Protein AF-A0A3U0GTX8-F1 (afdb_monomer)

pLDDT: mean 88.89, std 15.41, range [35.31, 98.06]

Nearest PDB structures (foldseek):
  6sv1-assembly1_I  TM=7.816E-01  e=1.541E+00  Rhodospirillum rubrum
  5n5e-assembly1_e  TM=7.875E-01  e=2.346E+00  Pyrococcus furiosus COM1
  7f6j-assembly1_C  TM=7.789E-01  e=3.362E+00  Homo sapiens
  4h63-assembly1_H  TM=4.952E-01  e=8.779E+00  Schizosaccharomyces pombe 972h-

Organism: Salmonella diarizonae (NCBI:txid59204)

InterPro domains:
  IPR012671 Type III export protein PscE/YscE [PF08988] (4-69)
  IPR012671 Type III export protein PscE/YscE [TIGR02501] (4-70)

Radius of gyration: 15.09 Å; Cα contacts (8 Å, |Δi|>4): 51; chains: 1; bounding box: 33×26×43 Å

Mean predicted aligned error: 5.68 Å

Solvent-accessible surface area (backbone atoms only — not comparable to full-atom values): 4929 Å² total; per-residue (Å²): 135,90,69,92,46,74,67,50,47,44,42,66,76,30,68,67,61,44,48,49,53,50,52,52,43,51,50,53,38,52,54,48,53,62,52,48,77,70,54,85,52,66,67,62,39,52,53,50,51,54,53,43,52,51,43,56,50,50,52,51,52,51,40,52,55,27,24,76,70,65,78,44,70,80,60,81,74,78,79,78,74,85,122

Secondary structure (DSSP, 8-state):
---SSHHHHHHHH-HHHHHHHHHHHHHHHHHHHHHHTT---HHHHHHHHHHHHHHHHHHHHHHHHHHHHHSS-SS--------

Structure (mmCIF, N/CA/C/O backbone):
data_AF-A0A3U0GTX8-F1
#
_entry.id   AF-A0A3U0GTX8-F1
#
loop_
_atom_site.group_PDB
_atom_site.id
_atom_site.type_symbol
_atom_site.label_atom_id
_atom_site.label_alt_id
_atom_site.label_comp_id
_atom_site.label_asym_id
_atom_site.label_entity_id
_atom_site.label_seq_id
_atom_site.pdbx_PDB_ins_code
_atom_site.Cartn_x
_atom_site.Cartn_y
_atom_site.Cartn_z
_atom_site.occupancy
_atom_site.B_iso_or_equiv
_atom_site.auth_seq_id
_atom_site.auth_comp_id
_atom_site.auth_asym_id
_atom_site.auth_atom_id
_atom_site.pdbx_PDB_model_num
ATOM 1 N N . MET A 1 1 ? 10.567 -1.248 -21.604 1.00 75.31 1 MET A N 1
ATOM 2 C CA . MET A 1 1 ? 9.135 -1.595 -21.461 1.00 75.31 1 MET A CA 1
ATOM 3 C C . MET A 1 1 ? 8.375 -0.278 -21.421 1.00 75.31 1 MET A C 1
ATOM 5 O O . MET A 1 1 ? 8.887 0.634 -20.789 1.00 75.31 1 MET A O 1
ATOM 9 N N . THR A 1 2 ? 7.257 -0.126 -22.133 1.00 83.00 2 THR A N 1
ATOM 10 C CA . THR A 1 2 ? 6.450 1.108 -22.070 1.00 83.00 2 THR A CA 1
ATOM 11 C C . THR A 1 2 ? 5.561 1.093 -20.831 1.00 83.00 2 THR A C 1
ATOM 13 O O . THR A 1 2 ? 4.941 0.070 -20.541 1.00 83.00 2 THR A O 1
ATOM 16 N N . THR A 1 3 ? 5.503 2.218 -20.135 1.00 90.62 3 THR A N 1
ATOM 17 C CA . THR A 1 3 ? 4.658 2.486 -18.966 1.00 90.62 3 THR A CA 1
ATOM 18 C C . THR A 1 3 ? 3.341 3.139 -19.401 1.00 90.62 3 THR A C 1
ATOM 20 O O . THR A 1 3 ? 3.250 3.737 -20.476 1.00 90.62 3 THR A O 1
ATOM 23 N N . LEU A 1 4 ? 2.295 2.984 -18.590 1.00 92.00 4 LEU A N 1
ATOM 24 C CA . LEU A 1 4 ? 0.953 3.532 -18.822 1.00 92.00 4 LEU A CA 1
ATOM 25 C C . LEU A 1 4 ? 0.588 4.645 -17.834 1.00 92.00 4 LEU A C 1
ATOM 27 O O . LEU A 1 4 ? -0.349 5.402 -18.081 1.00 92.00 4 LEU A O 1
ATOM 31 N N . THR A 1 5 ? 1.291 4.735 -16.703 1.00 94.12 5 THR A N 1
ATOM 32 C CA . THR A 1 5 ? 1.010 5.714 -15.646 1.00 94.12 5 THR A CA 1
ATOM 33 C C . THR A 1 5 ? 2.296 6.293 -15.068 1.00 94.12 5 THR A C 1
ATOM 35 O O . THR A 1 5 ? 3.339 5.642 -15.077 1.00 94.12 5 THR A O 1
ATOM 38 N N . GLN A 1 6 ? 2.193 7.479 -14.465 1.00 93.56 6 GLN A N 1
ATOM 39 C CA . GLN A 1 6 ? 3.308 8.113 -13.751 1.00 93.56 6 GLN A CA 1
ATOM 40 C C . GLN A 1 6 ? 3.824 7.262 -12.581 1.00 93.56 6 GLN A C 1
ATOM 42 O O . GLN A 1 6 ? 5.009 7.298 -12.266 1.00 93.56 6 GLN A O 1
ATOM 47 N N . LEU A 1 7 ? 2.949 6.473 -11.942 1.00 94.31 7 LEU A N 1
ATOM 48 C CA . LEU A 1 7 ? 3.369 5.531 -10.908 1.00 94.31 7 LEU A CA 1
ATOM 49 C C . LEU A 1 7 ? 4.272 4.448 -11.506 1.00 94.31 7 LEU A C 1
ATOM 51 O O . LEU A 1 7 ? 5.322 4.153 -10.950 1.00 94.31 7 LEU A O 1
ATOM 55 N N . GLU A 1 8 ? 3.894 3.875 -12.648 1.00 95.25 8 GLU A N 1
ATOM 56 C CA . GLU A 1 8 ? 4.730 2.890 -13.337 1.00 95.25 8 GLU A CA 1
ATOM 57 C C . GLU A 1 8 ? 6.069 3.488 -13.794 1.00 95.25 8 GLU A C 1
ATOM 59 O O . GLU A 1 8 ? 7.093 2.821 -13.651 1.00 95.25 8 GLU A O 1
ATOM 64 N N . ASP A 1 9 ? 6.081 4.738 -14.272 1.00 94.88 9 ASP A N 1
ATOM 65 C CA . ASP A 1 9 ? 7.316 5.466 -14.594 1.00 94.88 9 ASP A CA 1
ATOM 66 C C . ASP A 1 9 ? 8.239 5.586 -13.384 1.00 94.88 9 ASP A C 1
ATOM 68 O O . ASP A 1 9 ? 9.421 5.253 -13.471 1.00 94.88 9 ASP A O 1
ATOM 72 N N . LEU A 1 10 ? 7.707 6.012 -12.240 1.00 94.81 10 LEU A N 1
ATOM 73 C CA . LEU A 1 10 ? 8.484 6.133 -11.010 1.00 94.81 10 LEU A CA 1
ATOM 74 C C . LEU A 1 10 ? 9.050 4.772 -10.582 1.00 94.81 10 LEU A C 1
ATOM 76 O O . LEU A 1 10 ? 10.248 4.648 -10.312 1.00 94.81 10 LEU A O 1
ATOM 80 N N . LEU A 1 11 ? 8.212 3.731 -10.579 1.00 94.25 11 LEU A N 1
ATOM 81 C CA . LEU A 1 11 ? 8.608 2.381 -10.170 1.00 94.25 11 LEU A CA 1
ATOM 82 C C . LEU A 1 11 ? 9.639 1.749 -11.116 1.00 94.25 11 LEU A C 1
ATOM 84 O O . LEU A 1 11 ? 10.455 0.940 -10.671 1.00 94.25 11 LEU A O 1
ATOM 88 N N . LEU A 1 12 ? 9.637 2.114 -12.399 1.00 94.19 12 LEU A N 1
ATOM 89 C CA . LEU A 1 12 ? 10.637 1.672 -13.369 1.00 94.19 12 LEU A CA 1
ATOM 90 C C . LEU A 1 12 ? 12.002 2.338 -13.135 1.00 94.19 12 LEU A C 1
ATOM 92 O O . LEU A 1 12 ? 13.025 1.663 -13.224 1.00 94.19 12 LEU A O 1
ATOM 96 N N . HIS A 1 13 ? 12.039 3.639 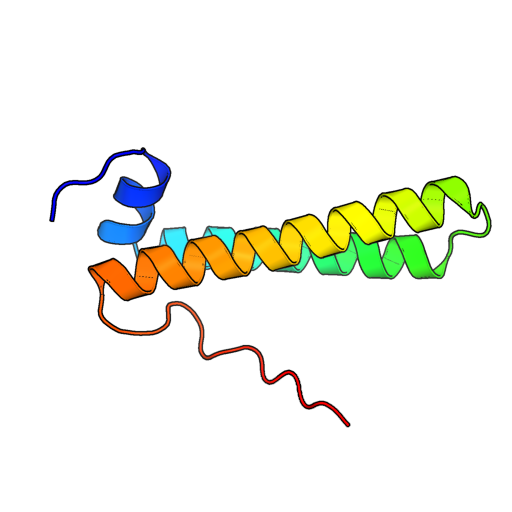-12.840 1.00 93.00 13 HIS A N 1
ATOM 97 C CA . HIS A 1 13 ? 13.289 4.410 -12.887 1.00 93.00 13 HIS A CA 1
ATOM 98 C C . HIS A 1 13 ? 13.965 4.619 -11.528 1.00 93.00 13 HIS A C 1
ATOM 100 O O . HIS A 1 13 ? 15.169 4.877 -11.491 1.00 93.00 13 HIS A O 1
ATOM 106 N N . SER A 1 14 ? 13.237 4.500 -10.413 1.00 91.19 14 SER A N 1
ATOM 107 C CA . SER A 1 14 ? 13.754 4.900 -9.103 1.00 91.19 14 SER A CA 1
ATOM 108 C C . SER 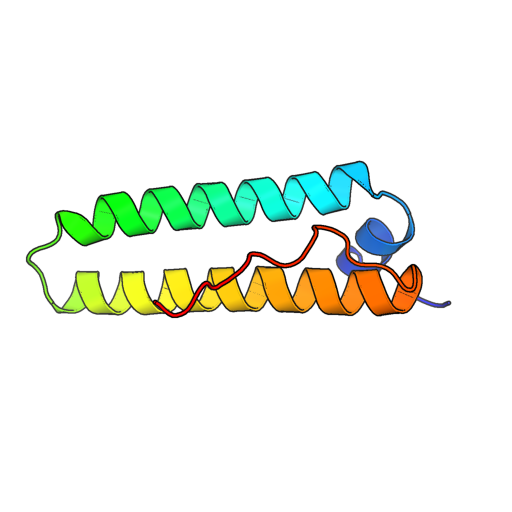A 1 14 ? 13.390 3.918 -7.996 1.00 91.19 14 SER A C 1
ATOM 110 O O . SER A 1 14 ? 12.311 3.949 -7.404 1.00 91.19 14 SER A O 1
ATOM 112 N N . ARG A 1 15 ? 14.345 3.045 -7.657 1.00 91.44 15 ARG A N 1
ATOM 113 C CA . ARG A 1 15 ? 14.186 2.097 -6.546 1.00 91.44 15 ARG A CA 1
ATOM 114 C C . ARG A 1 15 ? 14.019 2.799 -5.197 1.00 91.44 15 ARG A C 1
ATOM 116 O O . ARG A 1 15 ? 13.263 2.317 -4.359 1.00 91.44 15 ARG A O 1
ATOM 123 N N . GLU A 1 16 ? 14.733 3.896 -4.964 1.00 92.50 16 GLU A N 1
ATOM 124 C CA . GLU A 1 16 ? 14.667 4.610 -3.684 1.00 92.50 16 GLU A CA 1
ATOM 125 C C . GLU A 1 16 ? 13.331 5.335 -3.508 1.00 92.50 16 GLU A C 1
ATOM 127 O O . GLU A 1 16 ? 12.728 5.236 -2.440 1.00 92.50 16 GLU A O 1
ATOM 132 N N . GLU A 1 17 ? 12.795 5.959 -4.560 1.00 92.06 17 GLU A N 1
ATOM 133 C CA . GLU A 1 17 ? 11.445 6.535 -4.499 1.00 92.06 17 GLU A CA 1
ATOM 134 C C . GLU A 1 17 ? 10.382 5.444 -4.351 1.00 92.06 17 GLU A C 1
ATOM 136 O O . GLU A 1 17 ? 9.485 5.576 -3.519 1.00 92.06 17 GLU A O 1
ATOM 141 N N . ALA A 1 18 ? 10.524 4.320 -5.063 1.00 93.44 18 ALA A N 1
ATOM 142 C CA . ALA A 1 18 ? 9.638 3.169 -4.912 1.00 93.44 18 ALA A CA 1
ATOM 143 C C . ALA A 1 18 ? 9.613 2.647 -3.461 1.00 93.44 18 ALA A C 1
ATOM 145 O O . ALA A 1 18 ? 8.541 2.424 -2.892 1.00 93.44 18 ALA A O 1
ATOM 146 N N . LYS A 1 19 ? 10.782 2.508 -2.818 1.00 94.25 19 LYS A N 1
ATOM 147 C CA . LYS A 1 19 ? 10.872 2.165 -1.387 1.00 94.25 19 LYS A CA 1
ATOM 148 C C . LYS A 1 19 ? 10.226 3.232 -0.506 1.00 94.25 19 LYS A C 1
ATOM 150 O O . LYS A 1 19 ? 9.552 2.878 0.459 1.00 94.25 19 LYS A O 1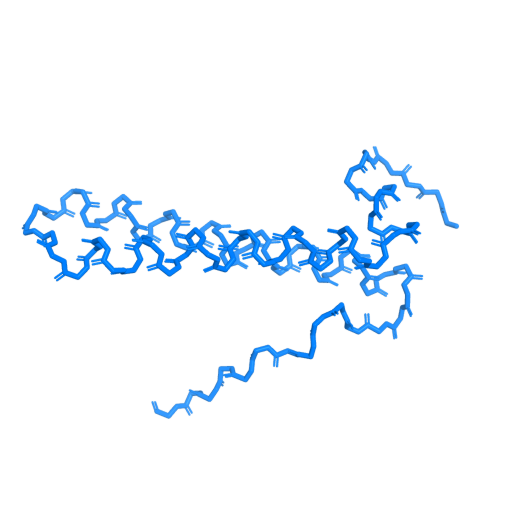
ATOM 155 N N . GLY A 1 20 ? 10.418 4.511 -0.831 1.00 95.31 20 GLY A N 1
ATOM 156 C CA . GLY A 1 20 ? 9.802 5.635 -0.127 1.00 95.31 20 GLY A CA 1
ATOM 157 C C . GLY A 1 20 ? 8.279 5.519 -0.069 1.00 95.31 20 GLY A C 1
ATOM 158 O O . GLY A 1 20 ? 7.699 5.667 1.007 1.00 95.31 20 GLY A O 1
ATOM 159 N N . ILE A 1 21 ? 7.642 5.149 -1.184 1.00 95.12 21 ILE A N 1
ATOM 160 C CA . ILE A 1 21 ? 6.190 4.922 -1.240 1.00 95.12 21 ILE A CA 1
ATOM 161 C C . ILE A 1 21 ? 5.781 3.777 -0.301 1.00 95.12 21 ILE A C 1
ATOM 163 O O . ILE A 1 21 ? 4.850 3.934 0.489 1.00 95.12 21 ILE A O 1
ATOM 167 N N . ILE A 1 22 ? 6.495 2.644 -0.318 1.00 95.38 22 ILE A N 1
ATOM 168 C CA . ILE A 1 22 ? 6.186 1.523 0.588 1.00 95.38 22 ILE A CA 1
ATOM 169 C C . ILE A 1 22 ? 6.342 1.921 2.060 1.00 95.38 22 ILE A C 1
ATOM 171 O O . ILE A 1 22 ? 5.512 1.557 2.893 1.00 95.38 22 ILE A O 1
ATOM 175 N N . LEU A 1 23 ? 7.380 2.685 2.404 1.00 96.00 23 LEU A N 1
ATOM 176 C CA . LEU A 1 23 ? 7.579 3.155 3.777 1.00 96.00 23 LEU A CA 1
ATOM 177 C C . LEU A 1 23 ? 6.437 4.067 4.240 1.00 96.00 23 LEU A C 1
ATOM 179 O O . LEU A 1 23 ? 5.983 3.929 5.376 1.00 96.00 23 LEU A O 1
ATOM 183 N N . GLN A 1 24 ? 5.939 4.945 3.367 1.00 96.88 24 GLN A N 1
ATOM 184 C CA . GLN A 1 24 ? 4.786 5.798 3.666 1.00 96.88 24 GLN A CA 1
ATOM 185 C C . GLN A 1 24 ? 3.507 4.980 3.879 1.00 96.88 24 GLN A C 1
ATOM 187 O O . GLN A 1 24 ? 2.798 5.210 4.858 1.00 96.88 24 GLN A O 1
ATOM 192 N N . LEU A 1 25 ? 3.246 3.984 3.025 1.00 97.00 25 LEU A N 1
ATOM 193 C CA . LEU A 1 25 ? 2.106 3.075 3.182 1.00 97.00 25 LEU A CA 1
ATOM 194 C C . LEU A 1 25 ? 2.171 2.316 4.513 1.00 97.00 25 LEU A C 1
ATOM 196 O O . LEU A 1 25 ? 1.207 2.311 5.276 1.00 97.00 25 LEU A O 1
ATOM 200 N N . ARG A 1 26 ? 3.330 1.745 4.854 1.00 96.00 26 ARG A N 1
ATOM 201 C CA . ARG A 1 26 ? 3.519 1.020 6.121 1.00 96.00 26 ARG A CA 1
ATOM 202 C C . ARG A 1 26 ? 3.384 1.924 7.344 1.00 96.00 26 ARG A C 1
ATOM 204 O O . ARG A 1 26 ? 2.844 1.486 8.359 1.00 96.00 26 ARG A O 1
ATOM 211 N N . ALA A 1 27 ? 3.854 3.168 7.260 1.00 97.00 27 ALA A N 1
ATOM 212 C CA . ALA A 1 27 ? 3.669 4.152 8.322 1.00 97.00 27 ALA A CA 1
ATOM 213 C C . ALA A 1 27 ? 2.183 4.489 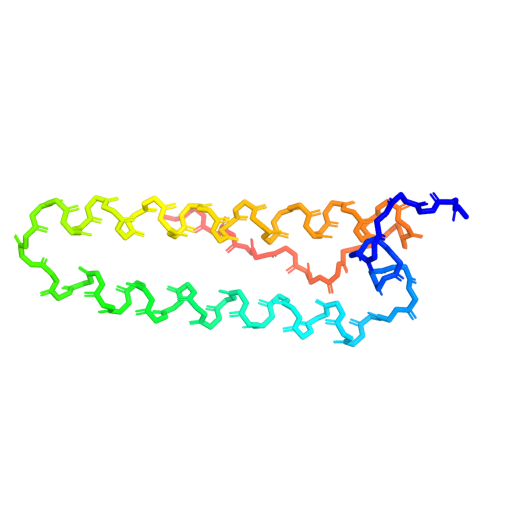8.518 1.00 97.00 27 ALA A C 1
ATOM 215 O O . ALA A 1 27 ? 1.700 4.462 9.650 1.00 97.00 27 ALA A O 1
ATOM 216 N N . ALA A 1 28 ? 1.447 4.720 7.425 1.00 97.06 28 ALA A N 1
ATOM 217 C CA . ALA A 1 28 ? 0.006 4.958 7.468 1.00 97.06 28 ALA A CA 1
ATOM 218 C C . ALA A 1 28 ? -0.755 3.756 8.050 1.00 97.06 28 ALA A C 1
ATOM 220 O O . ALA A 1 28 ? -1.629 3.940 8.898 1.00 97.06 28 ALA A O 1
ATOM 221 N N . ARG A 1 29 ? -0.381 2.525 7.667 1.00 97.50 29 ARG A N 1
ATOM 222 C CA . ARG A 1 29 ? -0.978 1.305 8.226 1.00 97.50 29 ARG A CA 1
ATOM 223 C C . ARG A 1 29 ? -0.768 1.223 9.731 1.00 97.50 29 ARG A C 1
ATOM 225 O O . ARG A 1 29 ? -1.738 1.070 10.463 1.00 97.50 29 ARG A O 1
ATOM 232 N N . ARG A 1 30 ? 0.475 1.395 10.194 1.00 96.88 30 ARG A N 1
ATOM 233 C CA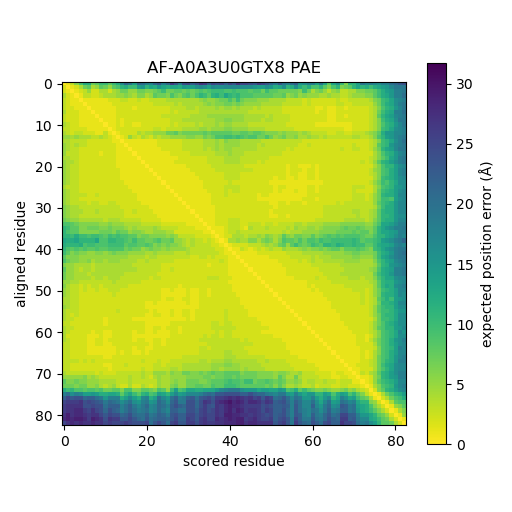 . ARG A 1 30 ? 0.806 1.354 11.625 1.00 96.88 30 ARG A CA 1
ATOM 234 C C . ARG A 1 30 ? 0.003 2.390 12.412 1.00 96.88 30 ARG A C 1
ATOM 236 O O . ARG A 1 30 ? -0.553 2.072 13.457 1.00 96.88 30 ARG A O 1
ATOM 243 N N . GLN A 1 31 ? -0.106 3.611 11.892 1.00 95.50 31 GLN A N 1
ATOM 244 C CA . GLN A 1 31 ? -0.885 4.668 12.535 1.00 95.50 31 GLN A CA 1
ATOM 245 C C . GLN A 1 31 ? -2.379 4.312 12.628 1.00 95.50 31 GLN A C 1
ATOM 247 O O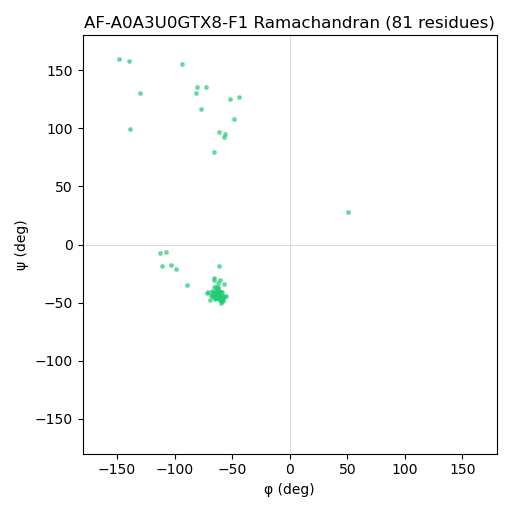 . GLN A 1 31 ? -3.015 4.570 13.655 1.00 95.50 31 GLN A O 1
ATOM 252 N N . LEU A 1 32 ? -2.945 3.707 11.579 1.00 95.00 32 LEU A N 1
ATOM 253 C CA . LEU A 1 32 ? -4.328 3.231 11.592 1.00 95.00 32 LEU A CA 1
ATOM 254 C C . LEU A 1 32 ? -4.525 2.066 12.560 1.00 95.00 32 LEU A C 1
ATOM 256 O O . LEU A 1 32 ? -5.482 2.104 13.322 1.00 95.00 32 LEU A O 1
ATOM 260 N N . GLU A 1 33 ? -3.628 1.081 12.594 1.00 95.19 33 GLU A N 1
ATOM 261 C CA . GLU A 1 33 ? -3.671 -0.046 13.539 1.00 95.19 33 GLU A CA 1
ATOM 262 C C . GLU A 1 33 ? -3.647 0.449 14.998 1.00 95.19 33 GLU A C 1
ATOM 264 O O . GLU A 1 33 ? -4.492 0.064 15.812 1.00 95.19 33 GLU A O 1
ATOM 269 N N . GLU A 1 34 ? -2.737 1.374 15.320 1.00 94.50 34 GLU A N 1
ATOM 270 C CA . GLU A 1 34 ? -2.645 1.995 16.646 1.00 94.50 34 GLU A CA 1
ATOM 271 C C . GLU A 1 34 ? -3.915 2.775 17.006 1.00 94.50 34 GLU A C 1
ATOM 273 O O . GLU A 1 34 ? -4.385 2.711 18.145 1.00 94.50 34 GLU A O 1
ATOM 278 N N . THR A 1 35 ? -4.499 3.490 16.043 1.00 90.75 35 THR A N 1
ATOM 279 C CA . THR A 1 35 ? -5.754 4.225 16.245 1.00 90.75 35 THR A CA 1
ATOM 280 C C . THR A 1 35 ? -6.925 3.263 16.443 1.00 90.75 35 THR A C 1
ATOM 282 O O . THR A 1 35 ? -7.722 3.443 17.365 1.00 90.75 35 THR A O 1
ATOM 285 N N . ASN A 1 36 ? -7.004 2.202 15.634 1.00 92.62 36 ASN A N 1
ATOM 286 C CA . ASN A 1 36 ? -8.096 1.234 15.667 1.00 92.62 36 ASN A CA 1
ATOM 287 C C . ASN A 1 36 ? -8.129 0.429 16.965 1.00 92.62 36 ASN A C 1
ATOM 289 O O . ASN A 1 36 ? -9.208 0.102 17.450 1.00 92.62 36 ASN A O 1
ATOM 293 N N . SER A 1 37 ? -6.966 0.194 17.582 1.00 90.56 37 SER A N 1
ATOM 294 C CA . SER A 1 37 ? -6.863 -0.475 18.888 1.00 90.56 37 SER A CA 1
ATOM 295 C C . SER A 1 37 ? -7.569 0.267 20.036 1.00 90.56 37 SER A C 1
ATOM 297 O O . SER A 1 37 ? -7.849 -0.330 21.074 1.00 90.56 37 SER A O 1
ATOM 299 N N . LYS A 1 38 ? -7.863 1.563 19.861 1.00 92.25 38 LYS A N 1
ATOM 300 C CA . LYS A 1 38 ? -8.474 2.438 20.878 1.00 92.25 38 LYS A CA 1
ATOM 301 C C . LYS A 1 38 ? -9.933 2.790 20.576 1.00 92.25 38 LYS A C 1
ATOM 303 O O . LYS A 1 38 ? -10.575 3.443 21.398 1.00 92.25 38 LYS A O 1
ATOM 308 N N . ILE A 1 39 ? -10.449 2.404 19.409 1.00 92.31 39 ILE A N 1
ATOM 309 C CA . ILE A 1 39 ? -11.801 2.755 18.969 1.00 92.31 39 ILE A CA 1
ATOM 310 C C . ILE A 1 39 ? -12.821 1.812 19.604 1.00 92.31 39 ILE A C 1
ATOM 312 O O . ILE A 1 39 ? -12.682 0.594 19.554 1.00 92.31 39 ILE A O 1
ATOM 316 N N . GLN A 1 40 ? -13.864 2.400 20.187 1.00 90.94 40 GLN A N 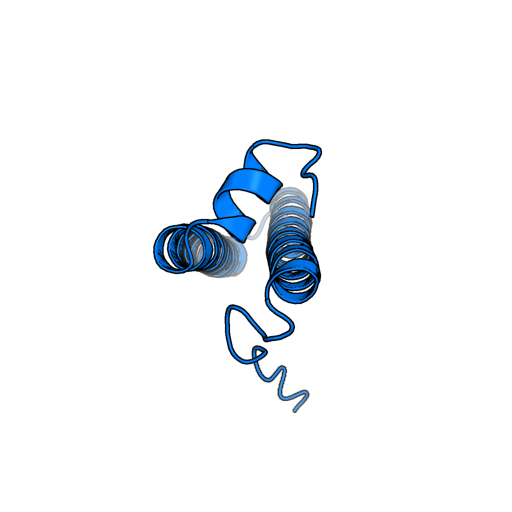1
ATOM 317 C CA . GLN A 1 40 ? -15.011 1.672 20.740 1.00 90.94 40 GLN A CA 1
ATOM 318 C C . GLN A 1 40 ? -16.237 1.736 19.823 1.00 90.94 40 GLN A C 1
ATOM 320 O O . GLN A 1 40 ? -17.142 0.920 19.968 1.00 90.94 40 GLN A O 1
ATOM 325 N N . ASP A 1 41 ? -16.266 2.690 18.885 1.00 95.81 41 ASP A N 1
ATOM 326 C CA . ASP A 1 41 ? -17.340 2.822 17.905 1.00 95.81 41 ASP A CA 1
ATOM 327 C C . ASP A 1 41 ? -17.196 1.769 16.786 1.00 95.81 41 ASP A C 1
ATOM 329 O O . ASP A 1 41 ? -16.214 1.808 16.035 1.00 95.81 41 ASP A O 1
ATOM 333 N N . PRO A 1 42 ? -18.152 0.832 16.628 1.00 93.44 42 PRO A N 1
ATOM 334 C CA . PRO A 1 42 ? -18.041 -0.245 15.645 1.00 93.44 42 PRO A CA 1
ATOM 335 C C . PRO A 1 42 ? -17.976 0.246 14.196 1.00 93.44 42 PRO A C 1
ATOM 337 O O . PRO A 1 42 ? -17.305 -0.372 13.368 1.00 93.44 42 PRO A O 1
ATOM 340 N N . GLN A 1 43 ? -18.652 1.355 13.878 1.00 95.88 43 GLN A N 1
ATOM 341 C CA . GLN A 1 43 ? -18.665 1.897 12.522 1.00 95.88 43 GLN A CA 1
ATOM 342 C C . GLN A 1 43 ? -17.291 2.458 12.147 1.00 95.88 43 GLN A C 1
ATOM 344 O O . GLN A 1 43 ? -16.755 2.123 11.087 1.00 95.88 43 GLN A O 1
ATOM 349 N N . GLN A 1 44 ? -16.692 3.261 13.026 1.00 94.81 44 GLN A N 1
ATOM 350 C CA . GLN A 1 44 ? -15.341 3.775 12.831 1.00 94.81 44 GLN A CA 1
ATOM 351 C C . GLN A 1 44 ? -14.303 2.644 12.802 1.00 94.81 44 GLN A C 1
ATOM 353 O O . GLN A 1 44 ? -13.378 2.684 11.988 1.00 94.81 44 GLN A O 1
ATOM 358 N N . TYR A 1 45 ? -14.484 1.607 13.627 1.00 94.81 45 TYR A N 1
ATOM 359 C CA . TYR A 1 45 ? -13.615 0.432 13.610 1.00 94.81 45 TYR A CA 1
ATOM 360 C C . TYR A 1 45 ? -13.634 -0.267 12.247 1.00 94.81 45 TYR A C 1
ATOM 362 O O . TYR A 1 45 ? -12.584 -0.532 11.658 1.00 94.81 45 TYR A O 1
ATOM 370 N N . GLN A 1 46 ? -14.833 -0.519 11.714 1.00 95.06 46 GLN A N 1
ATOM 371 C CA . GLN A 1 46 ? -15.008 -1.150 10.409 1.00 95.06 46 GLN A CA 1
ATOM 372 C C . GLN A 1 46 ? -14.437 -0.287 9.276 1.00 95.06 46 GLN A C 1
ATOM 374 O O . GLN A 1 46 ? -13.781 -0.813 8.376 1.00 95.06 46 GLN A O 1
ATOM 379 N N . GLN A 1 47 ? -14.638 1.033 9.325 1.00 95.75 47 GLN A N 1
ATOM 380 C CA . GLN A 1 47 ? -14.069 1.952 8.340 1.00 95.75 47 GLN A CA 1
ATOM 381 C C . GLN A 1 47 ? -12.536 1.887 8.327 1.00 95.75 47 GLN A C 1
ATOM 383 O O . GLN A 1 47 ? -11.932 1.800 7.258 1.00 95.75 47 GLN A O 1
ATOM 388 N N . ASN A 1 48 ? -11.903 1.886 9.498 1.00 95.31 48 ASN A N 1
ATOM 389 C CA . ASN A 1 48 ? -10.450 1.786 9.598 1.00 95.31 48 ASN A CA 1
ATOM 390 C C . ASN A 1 48 ? -9.920 0.433 9.118 1.00 95.31 48 ASN A C 1
ATOM 392 O O . ASN A 1 48 ? -8.874 0.399 8.473 1.00 95.31 48 ASN A O 1
ATOM 396 N N . THR A 1 49 ? -10.639 -0.663 9.369 1.00 94.62 49 THR A N 1
ATOM 397 C CA . THR A 1 49 ? -10.280 -1.981 8.825 1.00 94.62 49 THR A CA 1
ATOM 398 C C . THR A 1 49 ? -10.237 -1.958 7.296 1.00 94.62 49 THR A C 1
ATOM 400 O O . THR A 1 49 ? -9.254 -2.406 6.712 1.00 94.62 49 THR A O 1
ATOM 403 N N . LEU A 1 50 ? -11.229 -1.346 6.639 1.00 97.44 50 LEU A N 1
ATOM 404 C CA . LEU A 1 50 ? -11.231 -1.199 5.177 1.00 97.44 50 LEU A CA 1
ATOM 405 C C . LEU A 1 50 ? -10.054 -0.350 4.669 1.00 97.44 50 LEU A C 1
ATOM 407 O O . LEU A 1 50 ? -9.483 -0.643 3.620 1.00 97.44 50 LEU A O 1
ATOM 411 N N . LEU A 1 51 ? -9.665 0.694 5.409 1.00 97.62 51 LEU A N 1
ATOM 412 C CA . LEU A 1 51 ? -8.499 1.511 5.060 1.00 97.62 51 LEU A CA 1
ATOM 413 C C . LEU A 1 51 ? -7.187 0.726 5.197 1.00 97.62 51 LEU A C 1
ATOM 415 O O . LEU A 1 51 ? -6.317 0.845 4.336 1.00 97.62 51 LEU A O 1
ATOM 419 N N . ILE A 1 52 ? -7.052 -0.096 6.240 1.00 97.44 52 ILE A N 1
ATOM 420 C CA . ILE A 1 52 ? -5.894 -0.981 6.429 1.00 97.44 52 ILE A CA 1
ATOM 421 C C . ILE A 1 52 ? -5.795 -1.982 5.268 1.00 97.44 52 ILE A C 1
ATOM 423 O O . ILE A 1 52 ? -4.724 -2.129 4.678 1.00 97.44 52 ILE A O 1
ATOM 427 N N . GLU A 1 53 ? -6.910 -2.604 4.877 1.00 96.94 53 GLU A N 1
ATOM 428 C CA . GLU A 1 53 ? -6.959 -3.514 3.726 1.00 96.94 53 GLU A CA 1
ATOM 429 C C . GLU A 1 53 ? -6.585 -2.813 2.413 1.00 96.94 53 GLU A C 1
ATOM 431 O O . GLU A 1 53 ? -5.840 -3.369 1.604 1.00 96.94 53 GLU A O 1
ATOM 436 N N . ALA A 1 54 ? -7.049 -1.578 2.202 1.00 98.06 54 ALA A N 1
ATOM 437 C CA . ALA A 1 54 ? -6.696 -0.794 1.021 1.00 98.06 54 ALA A CA 1
ATOM 438 C C . ALA A 1 54 ? -5.188 -0.491 0.955 1.00 98.06 54 ALA A C 1
ATOM 440 O O . ALA A 1 54 ? -4.597 -0.540 -0.126 1.00 98.06 54 ALA A O 1
ATOM 441 N N . ILE A 1 55 ? -4.548 -0.225 2.098 1.00 97.88 55 ILE A N 1
ATOM 442 C CA . ILE A 1 55 ? -3.096 -0.015 2.171 1.00 97.88 55 ILE A CA 1
ATOM 443 C C . ILE A 1 55 ? -2.334 -1.302 1.834 1.00 97.88 55 ILE A C 1
ATOM 445 O O . ILE A 1 55 ? -1.390 -1.258 1.041 1.00 97.88 55 ILE A O 1
ATOM 449 N N . ASP A 1 56 ? -2.757 -2.445 2.378 1.00 96.00 56 ASP A N 1
ATOM 450 C CA . ASP A 1 56 ? -2.158 -3.748 2.062 1.00 96.00 56 ASP A CA 1
ATOM 451 C C . ASP A 1 56 ? -2.276 -4.072 0.561 1.00 96.00 56 ASP A C 1
ATOM 453 O O . ASP A 1 56 ? -1.320 -4.546 -0.064 1.00 96.00 56 ASP A O 1
ATOM 457 N N . GLN A 1 57 ? -3.425 -3.767 -0.051 1.00 97.62 57 GLN A N 1
ATOM 458 C CA . GLN A 1 57 ? -3.612 -3.919 -1.495 1.00 97.62 57 GLN A CA 1
ATOM 459 C C . GLN A 1 57 ? -2.706 -2.978 -2.298 1.00 97.62 57 GLN A C 1
ATOM 461 O O . GLN A 1 57 ? -2.106 -3.412 -3.284 1.00 97.62 57 GLN A O 1
ATOM 466 N N . ALA A 1 58 ? -2.553 -1.721 -1.872 1.00 97.25 58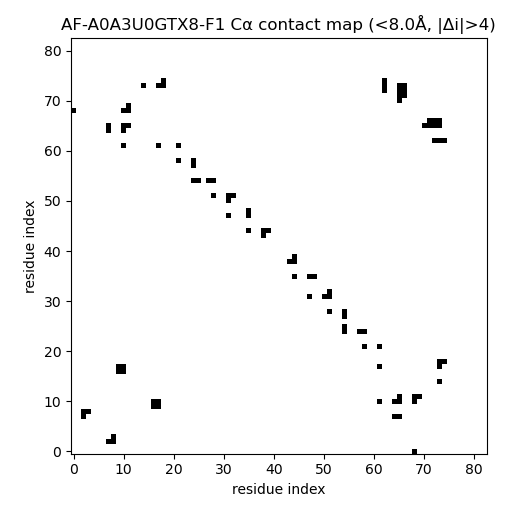 ALA A N 1
ATOM 467 C CA . ALA A 1 58 ? -1.670 -0.762 -2.533 1.00 97.25 58 ALA A CA 1
ATOM 468 C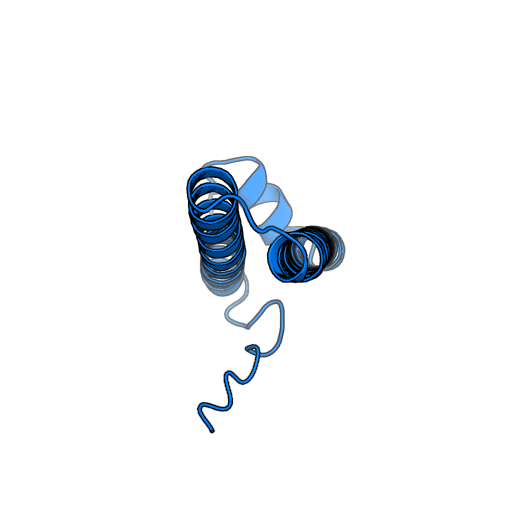 C . ALA A 1 58 ? -0.200 -1.225 -2.509 1.00 97.25 58 ALA A C 1
ATOM 470 O O . ALA A 1 58 ? 0.475 -1.186 -3.541 1.00 97.25 58 ALA A O 1
ATOM 471 N N . GLU A 1 59 ? 0.283 -1.737 -1.370 1.00 96.00 59 GLU A N 1
ATOM 472 C CA . GLU A 1 59 ? 1.631 -2.312 -1.252 1.00 96.00 59 GLU A CA 1
ATOM 473 C C . GLU A 1 59 ? 1.817 -3.513 -2.198 1.00 96.00 59 GLU A C 1
ATOM 475 O O . GLU A 1 59 ? 2.851 -3.624 -2.867 1.00 96.00 59 GLU A O 1
ATOM 480 N N . ASN A 1 60 ? 0.816 -4.390 -2.319 1.00 95.12 60 ASN A N 1
ATOM 481 C CA . ASN A 1 60 ? 0.882 -5.534 -3.231 1.00 95.12 60 ASN A CA 1
ATOM 482 C C . ASN A 1 60 ? 0.915 -5.113 -4.714 1.00 95.12 60 ASN A C 1
ATOM 484 O O . ASN A 1 60 ? 1.703 -5.649 -5.500 1.00 95.12 60 ASN A O 1
ATOM 488 N N . ILE A 1 61 ? 0.101 -4.123 -5.099 1.00 95.69 61 ILE A N 1
ATOM 489 C CA . ILE A 1 61 ? 0.079 -3.574 -6.464 1.00 95.69 61 ILE A CA 1
ATOM 490 C C . ILE A 1 61 ? 1.453 -3.001 -6.825 1.00 95.69 61 ILE A C 1
ATOM 492 O O . ILE A 1 61 ? 2.000 -3.336 -7.878 1.00 95.69 61 ILE A O 1
ATOM 496 N N . ILE A 1 62 ? 2.048 -2.200 -5.937 1.00 95.44 62 ILE A N 1
ATOM 497 C CA . ILE A 1 62 ? 3.373 -1.606 -6.159 1.00 95.44 62 ILE A CA 1
ATOM 498 C C . ILE A 1 62 ? 4.442 -2.689 -6.324 1.00 95.44 62 ILE A C 1
ATOM 500 O O . ILE A 1 62 ? 5.226 -2.631 -7.272 1.00 95.44 62 ILE A O 1
ATOM 504 N N . ASN A 1 63 ? 4.460 -3.698 -5.448 1.00 94.12 63 ASN A N 1
ATOM 505 C CA . ASN A 1 63 ? 5.412 -4.806 -5.552 1.00 94.12 63 ASN A CA 1
ATOM 506 C C . ASN A 1 63 ? 5.244 -5.592 -6.862 1.00 94.12 63 ASN A C 1
ATOM 508 O O . ASN A 1 63 ? 6.240 -5.945 -7.492 1.00 94.12 63 ASN A O 1
ATOM 512 N N . THR A 1 64 ? 4.003 -5.819 -7.299 1.00 94.44 64 THR A N 1
ATOM 513 C CA . THR A 1 64 ? 3.692 -6.517 -8.557 1.00 94.44 64 THR A CA 1
ATOM 514 C C . THR A 1 64 ? 4.184 -5.732 -9.774 1.00 94.44 64 THR A C 1
ATOM 516 O O . THR A 1 64 ? 4.848 -6.291 -10.651 1.00 94.44 64 THR A O 1
ATOM 519 N N . ILE A 1 65 ? 3.909 -4.425 -9.821 1.00 94.06 65 ILE A N 1
ATOM 520 C CA . ILE A 1 65 ? 4.375 -3.544 -10.899 1.00 94.06 65 ILE A CA 1
ATOM 521 C C . ILE A 1 65 ? 5.905 -3.478 -10.912 1.00 94.06 65 ILE A C 1
ATOM 523 O O . ILE A 1 65 ? 6.520 -3.623 -11.968 1.00 94.06 65 ILE A O 1
ATOM 527 N N . TYR A 1 66 ? 6.537 -3.306 -9.750 1.00 94.69 66 TYR A N 1
ATOM 528 C CA . TYR A 1 66 ? 7.993 -3.254 -9.656 1.00 94.69 66 TYR A CA 1
ATOM 529 C C . TYR A 1 66 ? 8.635 -4.566 -10.129 1.00 94.69 66 TYR A C 1
ATOM 531 O O . TYR A 1 66 ? 9.579 -4.544 -10.921 1.00 94.69 66 TYR A O 1
ATOM 539 N N . TYR A 1 67 ? 8.092 -5.717 -9.719 1.00 93.88 67 TYR A N 1
ATOM 540 C CA . TYR A 1 67 ? 8.585 -7.024 -10.155 1.00 93.88 67 TYR A CA 1
ATOM 541 C C . TYR A 1 67 ? 8.516 -7.184 -11.678 1.00 93.88 67 TYR A C 1
ATOM 543 O O . TYR A 1 67 ? 9.470 -7.669 -12.281 1.00 93.88 67 TYR A O 1
ATOM 551 N N . ARG A 1 68 ? 7.438 -6.715 -12.319 1.00 93.69 68 ARG A N 1
ATOM 552 C CA . ARG A 1 68 ? 7.292 -6.743 -13.783 1.00 93.69 68 ARG A CA 1
ATOM 553 C C . ARG A 1 68 ? 8.431 -6.016 -14.510 1.00 93.69 68 ARG A C 1
ATOM 555 O O . ARG A 1 68 ? 8.807 -6.440 -15.600 1.00 93.69 68 ARG A O 1
ATOM 562 N N . TYR A 1 69 ? 8.966 -4.940 -13.933 1.00 93.12 69 TYR A N 1
ATOM 563 C CA . TYR A 1 69 ? 10.039 -4.152 -14.544 1.00 93.12 69 TYR A CA 1
ATOM 564 C C . TYR A 1 69 ? 11.443 -4.636 -14.180 1.00 93.12 69 TYR A C 1
ATOM 566 O O . TYR A 1 69 ? 12.342 -4.581 -15.018 1.00 93.12 69 TYR A O 1
ATOM 574 N N . HIS A 1 70 ? 11.631 -5.133 -12.956 1.00 92.69 70 HIS A N 1
ATOM 575 C CA . HIS A 1 70 ? 12.961 -5.409 -12.400 1.00 92.69 70 HIS A CA 1
ATOM 576 C C . HIS A 1 70 ? 13.256 -6.893 -12.175 1.00 92.69 70 HIS A C 1
ATOM 578 O O . HIS A 1 70 ? 14.379 -7.236 -11.809 1.00 92.69 70 HIS A O 1
ATOM 584 N N . ASN A 1 71 ? 12.267 -7.775 -12.354 1.00 90.88 71 ASN A N 1
ATOM 585 C CA . ASN A 1 71 ? 12.331 -9.215 -12.065 1.00 90.88 71 ASN A CA 1
ATOM 586 C C . ASN A 1 71 ? 12.849 -9.543 -10.650 1.00 90.88 71 ASN A C 1
ATOM 588 O O . ASN A 1 71 ? 13.445 -10.593 -10.413 1.00 90.88 71 ASN A O 1
ATOM 592 N N . CYS A 1 72 ? 12.638 -8.640 -9.691 1.00 89.62 72 CYS A N 1
ATOM 593 C CA . CYS A 1 72 ? 12.986 -8.832 -8.288 1.00 89.62 72 CYS A CA 1
ATOM 594 C C . CYS A 1 72 ? 12.007 -8.080 -7.381 1.00 89.62 72 CYS A C 1
ATOM 596 O O . CYS A 1 72 ? 11.314 -7.159 -7.814 1.00 89.62 72 CYS A O 1
ATOM 598 N N . ALA A 1 73 ? 11.930 -8.490 -6.115 1.00 85.44 73 ALA A N 1
ATOM 599 C CA . ALA A 1 73 ? 11.070 -7.835 -5.139 1.00 85.44 73 ALA A CA 1
ATOM 600 C C . ALA A 1 73 ? 11.644 -6.464 -4.739 1.00 85.44 73 ALA A C 1
ATOM 602 O O . ALA A 1 73 ? 12.839 -6.339 -4.453 1.00 85.44 73 ALA A O 1
ATOM 603 N N . LEU A 1 74 ? 10.785 -5.441 -4.680 1.00 85.56 74 LEU A N 1
ATOM 604 C CA . LEU A 1 74 ? 11.157 -4.107 -4.194 1.00 85.56 74 LEU A CA 1
ATOM 605 C C . LEU A 1 74 ? 11.557 -4.158 -2.716 1.00 85.56 74 LEU A C 1
ATOM 607 O O . LEU A 1 74 ? 12.568 -3.577 -2.307 1.00 85.56 74 LEU A O 1
ATOM 611 N N . VAL A 1 75 ? 10.779 -4.912 -1.943 1.00 79.06 75 VAL A N 1
ATOM 612 C CA . VAL A 1 75 ? 11.013 -5.232 -0.538 1.00 79.06 75 VAL A CA 1
ATOM 613 C C . VAL A 1 75 ? 10.861 -6.743 -0.402 1.00 79.06 75 VAL A C 1
ATOM 615 O O . VAL A 1 75 ? 9.890 -7.299 -0.912 1.00 79.06 75 VAL A O 1
ATOM 618 N N . GLY A 1 76 ? 11.831 -7.415 0.231 1.00 58.62 76 GLY A N 1
ATOM 619 C CA . GLY A 1 76 ? 11.715 -8.843 0.541 1.00 58.62 76 GLY A CA 1
ATOM 620 C C . GLY A 1 76 ? 10.392 -9.066 1.260 1.00 58.62 76 GLY A C 1
ATOM 621 O O . GLY A 1 76 ? 10.100 -8.319 2.197 1.00 58.62 76 GLY A O 1
ATOM 622 N N . GLY A 1 77 ? 9.571 -9.977 0.727 1.00 47.97 77 GLY A N 1
ATOM 623 C CA . GLY A 1 77 ? 8.185 -10.152 1.140 1.00 47.97 77 GLY A CA 1
ATOM 624 C C . GLY A 1 77 ? 8.085 -10.119 2.653 1.00 47.97 77 GLY A C 1
ATOM 625 O O . GLY A 1 77 ? 8.832 -10.818 3.332 1.00 47.97 77 GLY A O 1
ATOM 626 N N . SER A 1 78 ? 7.210 -9.258 3.165 1.00 43.91 78 SER A N 1
ATOM 627 C CA . SER A 1 78 ? 6.795 -9.309 4.556 1.00 43.91 78 SER A CA 1
ATOM 628 C C . SER A 1 78 ? 6.430 -10.762 4.829 1.00 43.91 78 SER A C 1
ATOM 630 O O . SER A 1 78 ? 5.441 -11.250 4.279 1.00 43.91 78 SER A O 1
ATOM 632 N N . GLU A 1 79 ? 7.257 -11.470 5.596 1.00 43.47 79 GLU A N 1
ATOM 633 C CA . GLU A 1 79 ? 6.885 -12.745 6.179 1.00 43.47 79 GLU A CA 1
ATOM 634 C C . GLU A 1 79 ? 5.617 -12.465 6.982 1.00 43.47 79 GLU A C 1
ATOM 636 O O . GLU A 1 79 ? 5.652 -12.026 8.129 1.00 43.47 79 GLU A O 1
ATOM 641 N N . LYS A 1 80 ? 4.456 -12.695 6.365 1.00 40.47 80 LYS A N 1
ATOM 642 C CA . LYS A 1 80 ? 3.303 -13.164 7.111 1.00 40.47 80 LYS A CA 1
ATOM 643 C C . LYS A 1 80 ? 3.708 -14.556 7.586 1.00 40.47 80 LYS A C 1
ATOM 645 O O . LYS A 1 80 ? 3.349 -15.556 6.971 1.00 40.47 80 LYS A O 1
ATOM 650 N N . THR A 1 81 ? 4.496 -14.618 8.658 1.00 36.22 81 THR A N 1
ATOM 651 C CA . THR A 1 81 ? 4.410 -15.727 9.601 1.00 36.22 81 THR A CA 1
ATOM 652 C C . THR A 1 81 ? 2.967 -15.743 10.075 1.00 36.22 81 THR A C 1
ATOM 654 O O . THR A 1 81 ? 2.569 -14.987 10.957 1.00 36.22 81 THR A O 1
ATOM 657 N N . LEU A 1 82 ? 2.167 -16.540 9.374 1.00 42.47 82 LEU A N 1
ATOM 658 C CA . LEU A 1 82 ? 0.986 -17.167 9.928 1.00 42.47 82 LEU A CA 1
ATOM 659 C C . LEU A 1 82 ? 1.496 -18.070 11.056 1.00 42.47 82 LEU A C 1
ATOM 661 O O . LEU A 1 82 ? 1.978 -19.170 10.788 1.00 42.47 82 LEU A O 1
ATOM 665 N N . SER A 1 83 ? 1.448 -17.551 12.279 1.00 35.31 83 SER A N 1
ATOM 666 C CA . SER A 1 83 ? 1.537 -18.315 13.522 1.00 35.31 83 SER A CA 1
ATOM 667 C C . SER A 1 83 ? 0.262 -18.075 14.311 1.00 35.31 83 SER A C 1
ATOM 669 O O . SER A 1 83 ? -0.144 -16.892 14.389 1.00 35.31 83 SER A O 1
#

Foldseek 3Di:
DDDDDPLLVCLQPPLPVLVVLLVVLVVVLVVLVVVLVPDPDVVVNVVSVVVNVVSVVVNVVSQVSSCVNPVDGSDDDDPPPPD

Sequence (83 aa):
MTTLTQLEDLLLHSREEAKGIILQLRAARRQLEETNSKIQDPQQYQQNTLLIEAIDQAENIINTIYYRYHNCALVGGSEKTLS